Protein AF-A0A2U3KD63-F1 (afdb_monomer_lite)

pLDDT: mean 76.35, std 14.99, range [34.03, 93.0]

Structure (mmCIF, N/CA/C/O backbone):
data_AF-A0A2U3KD63-F1
#
_entry.id   AF-A0A2U3KD63-F1
#
loop_
_atom_site.group_PDB
_atom_site.id
_atom_site.type_symbol
_atom_site.label_atom_id
_atom_site.label_alt_id
_atom_site.label_comp_id
_atom_site.label_asym_id
_atom_site.label_entity_id
_atom_site.label_seq_id
_atom_site.pdbx_PDB_ins_code
_atom_site.Cartn_x
_atom_site.Cartn_y
_atom_site.Cartn_z
_atom_site.occupancy
_atom_site.B_iso_or_equiv
_atom_site.auth_seq_id
_atom_site.auth_comp_id
_atom_site.auth_asym_id
_atom_site.auth_atom_id
_atom_site.pdbx_PDB_model_num
ATOM 1 N N . MET A 1 1 ? 4.176 -35.349 -8.775 1.00 34.03 1 MET A N 1
ATOM 2 C CA . MET A 1 1 ? 5.312 -34.412 -8.878 1.00 34.03 1 MET A CA 1
ATOM 3 C C . MET A 1 1 ? 4.808 -33.230 -9.681 1.00 34.03 1 MET A C 1
ATOM 5 O O . MET A 1 1 ? 4.643 -33.359 -10.884 1.00 34.03 1 MET A O 1
ATOM 9 N N . SER A 1 2 ? 4.381 -32.166 -9.008 1.00 36.88 2 SER A N 1
ATOM 10 C CA . SER A 1 2 ? 3.862 -30.962 -9.660 1.00 36.88 2 SER A CA 1
ATOM 11 C C . SER A 1 2 ? 5.036 -30.143 -10.188 1.00 36.88 2 SER A C 1
ATOM 13 O O . SER A 1 2 ? 5.895 -29.745 -9.404 1.00 36.88 2 SER A O 1
ATOM 15 N N . ASN A 1 3 ? 5.073 -29.936 -11.506 1.00 39.31 3 ASN A N 1
ATOM 16 C CA . ASN A 1 3 ? 5.953 -28.973 -12.158 1.00 39.31 3 ASN A CA 1
ATOM 17 C C . ASN A 1 3 ? 5.671 -27.594 -11.553 1.00 39.31 3 ASN A C 1
ATOM 19 O O . ASN A 1 3 ? 4.653 -26.982 -11.867 1.00 39.31 3 ASN A O 1
ATOM 23 N N . LEU A 1 4 ? 6.544 -27.130 -10.655 1.00 39.53 4 LEU A N 1
ATOM 24 C CA . LEU A 1 4 ? 6.675 -25.704 -10.393 1.00 39.53 4 LEU A CA 1
ATOM 25 C C . LEU A 1 4 ? 7.245 -25.125 -11.683 1.00 39.53 4 LEU A C 1
ATOM 27 O O . LEU A 1 4 ? 8.431 -25.283 -11.974 1.00 39.53 4 LEU A O 1
ATOM 31 N N . GLU A 1 5 ? 6.367 -24.560 -12.502 1.00 41.69 5 GLU A N 1
ATOM 32 C CA . GLU A 1 5 ? 6.769 -23.761 -13.644 1.00 41.69 5 GLU A CA 1
ATOM 33 C C . GLU A 1 5 ? 7.739 -22.695 -13.137 1.00 41.69 5 GLU A C 1
ATOM 35 O O . GLU A 1 5 ? 7.440 -21.926 -12.221 1.00 41.69 5 GLU A O 1
ATOM 40 N N . HIS A 1 6 ? 8.944 -22.733 -13.697 1.00 44.84 6 HIS A N 1
ATOM 41 C CA . HIS A 1 6 ? 9.981 -21.734 -13.533 1.00 44.84 6 HIS A CA 1
ATOM 42 C C . HIS A 1 6 ? 9.398 -20.420 -14.065 1.00 44.84 6 HIS A C 1
ATOM 44 O O . HIS A 1 6 ? 9.449 -20.149 -15.262 1.00 44.84 6 HIS A O 1
ATOM 50 N N . LEU A 1 7 ? 8.731 -19.653 -13.201 1.00 46.66 7 LEU A N 1
ATOM 51 C CA . LEU A 1 7 ? 8.185 -18.360 -13.577 1.00 46.66 7 LEU A CA 1
ATOM 52 C C . LEU A 1 7 ? 9.384 -17.434 -13.779 1.00 46.66 7 LEU A C 1
ATOM 54 O O . LEU A 1 7 ? 10.010 -17.003 -12.811 1.00 46.66 7 LEU A O 1
ATOM 58 N N . ASP A 1 8 ? 9.738 -17.224 -15.042 1.00 45.34 8 ASP A N 1
ATOM 59 C CA . ASP A 1 8 ? 10.822 -16.360 -15.493 1.00 45.34 8 ASP A CA 1
ATOM 60 C C . ASP A 1 8 ? 10.688 -14.972 -14.847 1.00 45.34 8 ASP A C 1
ATOM 62 O O . ASP A 1 8 ? 9.895 -14.122 -15.256 1.00 45.34 8 ASP A O 1
ATOM 66 N N . THR A 1 9 ? 11.462 -14.734 -13.790 1.00 49.69 9 THR A N 1
ATOM 67 C CA . THR A 1 9 ? 11.488 -13.470 -13.042 1.00 49.69 9 THR A CA 1
ATOM 68 C C . THR A 1 9 ? 12.073 -12.302 -13.844 1.00 49.69 9 THR A C 1
ATOM 70 O O . THR A 1 9 ? 12.060 -11.173 -13.358 1.00 49.69 9 THR A O 1
ATOM 73 N N . GLU A 1 10 ? 12.566 -12.530 -15.066 1.00 48.59 10 GLU A N 1
ATOM 74 C CA . GLU A 1 10 ? 13.250 -11.516 -15.881 1.00 48.59 10 GLU A CA 1
ATOM 75 C C . GLU A 1 10 ? 12.316 -10.522 -16.597 1.00 48.59 10 GLU A C 1
ATOM 77 O O . GLU A 1 10 ? 12.794 -9.525 -17.135 1.00 48.59 10 GLU A O 1
ATOM 82 N N . THR A 1 11 ? 10.990 -10.711 -16.574 1.00 54.38 11 THR A N 1
ATOM 83 C CA . THR A 1 11 ? 10.049 -9.794 -17.263 1.00 54.38 11 THR A CA 1
ATOM 84 C C . THR A 1 11 ? 8.838 -9.362 -16.440 1.00 54.38 11 THR A C 1
ATOM 86 O O . THR A 1 11 ? 7.894 -8.785 -16.981 1.00 54.38 11 THR A O 1
ATOM 89 N N . LEU A 1 12 ? 8.847 -9.563 -15.120 1.00 56.03 12 LEU A N 1
ATOM 90 C CA . LEU A 1 12 ? 7.805 -8.977 -14.280 1.00 56.03 12 LEU A CA 1
ATOM 91 C C . LEU A 1 12 ? 8.022 -7.458 -14.190 1.00 56.03 12 LEU A C 1
ATOM 93 O O . LEU A 1 12 ? 9.095 -7.026 -13.760 1.00 56.03 12 LEU A O 1
ATOM 97 N N . PRO A 1 13 ? 7.026 -6.623 -14.557 1.00 65.50 13 PRO A N 1
ATOM 98 C CA . PRO A 1 13 ? 7.105 -5.189 -14.331 1.00 65.50 13 PRO A CA 1
ATOM 99 C C . PRO A 1 13 ? 7.484 -4.923 -12.875 1.00 65.50 13 PRO A C 1
ATOM 101 O O . PRO A 1 13 ? 6.956 -5.585 -11.978 1.00 65.50 13 PRO A O 1
ATOM 104 N N . TYR A 1 14 ? 8.341 -3.930 -12.622 1.00 68.12 14 TYR A N 1
ATOM 105 C CA . TYR A 1 14 ? 8.783 -3.565 -11.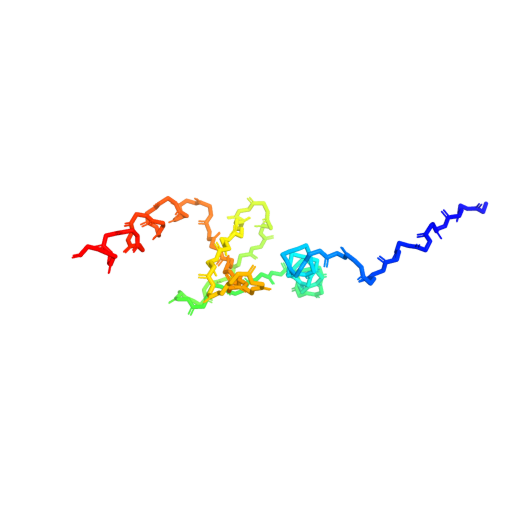26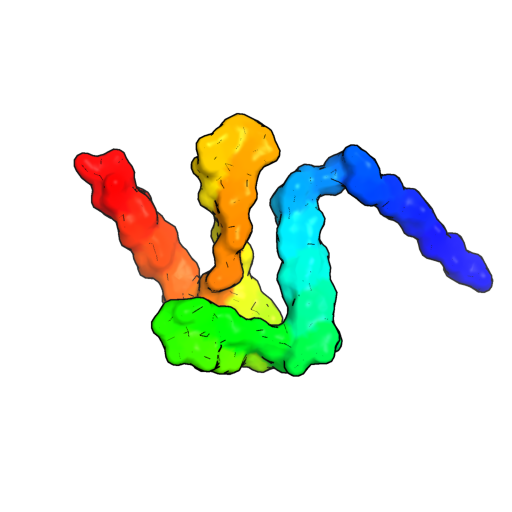6 1.00 68.12 14 TYR A CA 1
ATOM 106 C C . TYR A 1 14 ? 7.624 -3.437 -10.260 1.00 68.12 14 TYR A C 1
ATOM 108 O O . TYR A 1 14 ? 7.795 -3.717 -9.074 1.00 68.12 14 TYR A O 1
ATOM 116 N N . ARG A 1 15 ? 6.425 -3.092 -10.748 1.00 65.88 15 ARG A N 1
ATOM 117 C CA . ARG A 1 15 ? 5.167 -3.060 -9.993 1.00 65.88 15 ARG A CA 1
ATOM 118 C C . ARG A 1 15 ? 4.793 -4.406 -9.358 1.00 65.88 15 ARG A C 1
ATOM 120 O O . ARG A 1 15 ? 4.439 -4.438 -8.184 1.00 65.88 15 ARG A O 1
ATOM 127 N N . ILE A 1 16 ? 4.892 -5.507 -10.106 1.00 71.25 16 ILE A N 1
ATOM 128 C CA . ILE A 1 16 ? 4.552 -6.853 -9.618 1.00 71.25 16 ILE A CA 1
ATOM 129 C C . ILE A 1 16 ? 5.602 -7.327 -8.610 1.00 71.25 16 ILE A C 1
ATOM 131 O O . ILE A 1 16 ? 5.252 -7.849 -7.554 1.00 71.25 16 ILE A O 1
ATOM 135 N N . LEU A 1 17 ? 6.880 -7.043 -8.877 1.00 73.62 17 LEU A N 1
ATOM 136 C CA . LEU A 1 17 ? 7.967 -7.362 -7.951 1.00 73.62 17 LEU A CA 1
ATOM 137 C C . LEU A 1 17 ? 7.828 -6.612 -6.615 1.00 73.62 17 LEU A C 1
ATOM 139 O O . LEU A 1 17 ? 8.093 -7.174 -5.554 1.00 73.62 17 LEU A O 1
ATOM 143 N N . GLY A 1 18 ? 7.395 -5.347 -6.656 1.00 73.56 18 GLY A N 1
ATOM 144 C CA . GLY A 1 18 ? 7.121 -4.551 -5.459 1.00 73.56 18 GLY A CA 1
ATOM 145 C C . GLY A 1 18 ? 6.041 -5.175 -4.573 1.00 73.56 18 GLY A C 1
ATOM 146 O O . GLY A 1 18 ? 6.230 -5.274 -3.362 1.00 73.56 18 GLY A O 1
ATOM 147 N N . MET A 1 19 ? 4.955 -5.664 -5.178 1.00 78.19 19 MET A N 1
ATOM 148 C CA . MET A 1 19 ? 3.881 -6.354 -4.455 1.00 78.19 19 MET A CA 1
ATOM 149 C C . MET A 1 19 ? 4.334 -7.675 -3.843 1.00 78.19 19 MET A C 1
ATOM 151 O O . MET A 1 19 ? 4.088 -7.908 -2.665 1.00 78.19 19 MET A O 1
ATOM 155 N N . GLN A 1 20 ? 5.054 -8.500 -4.605 1.00 81.50 20 GLN A N 1
ATOM 156 C CA . GLN A 1 20 ? 5.570 -9.780 -4.110 1.00 81.50 20 GLN A CA 1
ATOM 157 C C . GLN A 1 20 ? 6.515 -9.596 -2.918 1.00 81.50 20 GLN A C 1
ATOM 159 O O . GLN A 1 20 ? 6.480 -10.371 -1.967 1.00 81.50 20 GLN A O 1
ATOM 164 N N . ARG A 1 21 ? 7.345 -8.546 -2.935 1.00 82.38 21 ARG A N 1
ATOM 165 C CA . ARG A 1 21 ? 8.216 -8.205 -1.800 1.00 82.38 21 ARG A CA 1
ATOM 166 C C . ARG A 1 21 ? 7.421 -7.777 -0.569 1.00 82.38 21 ARG A C 1
ATOM 168 O O . ARG A 1 21 ? 7.790 -8.155 0.538 1.00 82.38 21 ARG A O 1
ATOM 175 N N . LEU A 1 22 ? 6.352 -7.001 -0.755 1.00 80.75 22 LEU A N 1
ATOM 176 C CA . LEU A 1 22 ? 5.480 -6.569 0.339 1.00 80.75 22 LEU A CA 1
ATOM 177 C C . LEU A 1 22 ? 4.753 -7.764 0.974 1.00 80.75 22 LEU A C 1
ATOM 179 O O . LEU A 1 22 ? 4.701 -7.876 2.196 1.00 80.75 22 LEU A O 1
ATOM 183 N N . GLU A 1 23 ? 4.239 -8.668 0.142 1.00 84.25 23 GLU A N 1
ATOM 184 C CA . GLU A 1 23 ? 3.586 -9.906 0.571 1.00 84.25 23 GLU A CA 1
ATOM 185 C C . GLU A 1 23 ? 4.566 -10.835 1.300 1.00 84.25 23 GLU A C 1
ATOM 187 O O . GLU A 1 23 ? 4.256 -11.337 2.377 1.00 84.25 23 GLU A O 1
ATOM 192 N N . ALA A 1 24 ? 5.784 -11.010 0.776 1.00 87.38 24 ALA A N 1
ATOM 193 C CA . ALA A 1 24 ? 6.826 -11.792 1.438 1.00 87.38 24 ALA A CA 1
ATOM 194 C C . ALA A 1 24 ? 7.192 -11.217 2.817 1.00 87.38 24 ALA A C 1
ATOM 196 O O . ALA A 1 24 ? 7.316 -11.974 3.778 1.00 87.38 24 ALA A O 1
ATOM 197 N N . LEU A 1 25 ? 7.312 -9.889 2.929 1.00 85.69 25 LEU A N 1
ATOM 198 C CA . LEU A 1 25 ? 7.576 -9.214 4.201 1.00 85.69 25 LEU A CA 1
ATOM 199 C C . LEU A 1 25 ? 6.439 -9.445 5.205 1.00 85.69 25 LEU A C 1
ATOM 201 O O . LEU A 1 25 ? 6.700 -9.786 6.355 1.00 85.69 25 LEU A O 1
ATOM 205 N N . PHE A 1 26 ? 5.186 -9.303 4.770 1.00 88.50 26 PHE A N 1
ATOM 206 C CA . PHE A 1 26 ? 4.028 -9.566 5.623 1.00 88.50 26 PHE A CA 1
ATOM 207 C C . PHE A 1 26 ? 3.981 -11.027 6.083 1.00 88.50 26 PHE A C 1
ATOM 209 O O . PHE A 1 26 ? 3.778 -11.288 7.264 1.00 88.50 26 PHE A O 1
ATOM 216 N N . ASN A 1 27 ? 4.230 -11.978 5.182 1.00 89.00 27 ASN A N 1
ATOM 217 C CA . ASN A 1 27 ? 4.245 -13.403 5.514 1.00 89.00 27 ASN A CA 1
ATOM 218 C C . ASN A 1 27 ? 5.380 -13.775 6.480 1.00 89.00 27 ASN A C 1
ATOM 220 O O . ASN A 1 27 ? 5.232 -14.716 7.258 1.00 89.00 27 ASN A O 1
ATOM 224 N N . GLN A 1 28 ? 6.500 -13.050 6.441 1.00 93.00 28 GLN A N 1
ATOM 225 C CA . GLN A 1 28 ? 7.621 -13.253 7.355 1.00 93.00 28 GLN A CA 1
ATOM 226 C C . GLN A 1 28 ? 7.341 -12.685 8.755 1.00 93.00 28 GLN A C 1
ATOM 228 O O . GLN A 1 28 ? 7.624 -13.346 9.751 1.00 93.00 28 GLN A O 1
ATOM 233 N N . GLU A 1 29 ? 6.798 -11.470 8.837 1.00 89.25 29 GLU A N 1
ATOM 234 C CA . GLU A 1 29 ? 6.664 -10.728 10.101 1.00 89.25 29 GLU A CA 1
ATOM 235 C C . GLU A 1 29 ? 5.272 -10.874 10.750 1.00 89.25 29 GLU A C 1
ATOM 237 O O . GLU A 1 29 ? 5.091 -10.578 11.930 1.00 89.25 29 GLU A O 1
ATOM 242 N N . GLY A 1 30 ? 4.269 -11.321 9.990 1.00 90.31 30 GLY A N 1
ATOM 243 C CA . GLY A 1 30 ? 2.865 -11.418 10.404 1.00 90.31 30 GLY A CA 1
ATOM 244 C C . GLY A 1 30 ? 2.127 -10.075 10.470 1.00 90.31 30 GLY A C 1
ATOM 245 O O . GLY A 1 30 ? 0.963 -10.033 10.869 1.00 90.31 30 GLY A O 1
ATOM 246 N N . TYR A 1 31 ? 2.795 -8.972 10.122 1.00 88.94 31 TYR A N 1
ATOM 247 C CA . TYR A 1 31 ? 2.218 -7.632 10.064 1.00 88.94 31 TYR A CA 1
ATOM 248 C C . TYR A 1 31 ? 3.042 -6.701 9.162 1.00 88.94 31 TYR A C 1
ATOM 250 O O . TYR A 1 31 ? 4.218 -6.937 8.893 1.00 88.94 31 TYR A O 1
ATOM 258 N N . LEU A 1 32 ? 2.436 -5.589 8.742 1.00 86.69 32 LEU A N 1
ATOM 259 C CA . LEU A 1 32 ? 3.143 -4.424 8.196 1.00 86.69 32 LEU A CA 1
ATOM 260 C C . LEU A 1 32 ? 3.131 -3.279 9.211 1.00 86.69 32 LEU A C 1
ATOM 262 O O . LEU A 1 32 ? 2.246 -3.208 10.058 1.00 86.69 32 LEU A O 1
ATOM 266 N N . ILE A 1 33 ? 4.102 -2.367 9.136 1.00 82.75 33 ILE A N 1
ATOM 267 C CA . ILE A 1 33 ? 4.124 -1.152 9.964 1.00 82.75 33 ILE A CA 1
ATOM 268 C C . ILE A 1 33 ? 3.744 0.044 9.096 1.00 82.75 33 ILE A C 1
ATOM 270 O O . ILE A 1 33 ? 4.423 0.353 8.114 1.00 82.75 33 ILE A O 1
ATOM 274 N N . CYS A 1 34 ? 2.686 0.748 9.487 1.00 78.62 34 CYS A N 1
ATOM 275 C CA . CYS A 1 34 ? 2.342 2.039 8.915 1.00 78.62 34 CYS A CA 1
ATOM 276 C C . CYS A 1 34 ? 3.439 3.054 9.258 1.00 78.62 34 CYS A C 1
ATOM 278 O O . CYS A 1 34 ? 3.634 3.391 10.423 1.00 78.62 34 CYS A O 1
ATOM 280 N N . GLN A 1 35 ? 4.154 3.577 8.261 1.00 77.06 35 GLN A N 1
ATOM 281 C CA . GLN A 1 35 ? 5.267 4.499 8.523 1.00 77.06 35 GLN A CA 1
ATOM 282 C C . GLN A 1 35 ? 4.829 5.840 9.129 1.00 77.06 35 GLN A C 1
ATOM 284 O O . GLN A 1 35 ? 5.614 6.466 9.833 1.00 77.06 35 GLN A O 1
ATOM 289 N N . SER A 1 36 ? 3.596 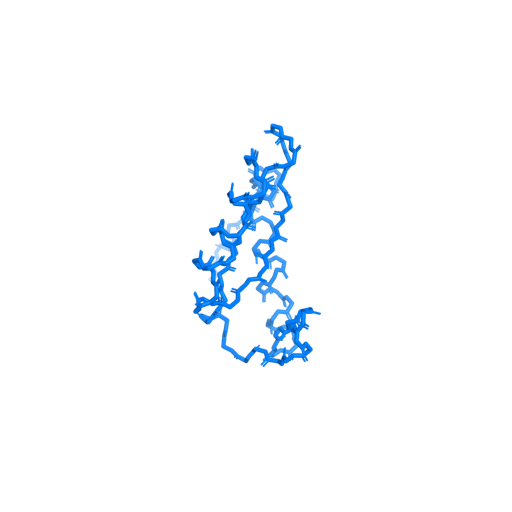6.292 8.873 1.00 72.12 36 SER A N 1
ATOM 290 C CA . SER A 1 36 ? 3.111 7.576 9.391 1.00 72.12 36 SER A CA 1
ATOM 291 C C . SER A 1 36 ? 2.577 7.497 10.820 1.00 72.12 36 SER A C 1
ATOM 293 O O . SER A 1 36 ? 2.755 8.451 11.570 1.00 72.12 36 SER A O 1
ATOM 295 N N . SER A 1 37 ? 1.901 6.401 11.193 1.00 80.25 37 SER A N 1
ATOM 296 C CA . SER A 1 37 ? 1.316 6.233 12.537 1.00 80.25 37 SER A CA 1
ATOM 297 C C . SER A 1 37 ? 2.129 5.317 13.454 1.00 80.25 37 SER A C 1
ATOM 299 O O . SER A 1 37 ? 1.951 5.359 14.667 1.00 80.25 37 SER A O 1
ATOM 301 N N . GLY A 1 38 ? 3.021 4.492 12.902 1.00 83.50 38 GLY A N 1
ATOM 302 C CA . GLY A 1 38 ? 3.719 3.426 13.626 1.00 83.50 38 GLY A CA 1
ATOM 303 C C . GLY A 1 38 ? 2.832 2.222 13.959 1.00 83.50 38 GLY A C 1
ATOM 304 O O . GLY A 1 38 ? 3.305 1.268 14.577 1.00 83.50 38 GLY A O 1
ATOM 305 N N . GLU A 1 39 ? 1.558 2.245 13.564 1.00 85.25 39 GLU A N 1
ATOM 306 C CA . GLU A 1 39 ? 0.610 1.168 13.840 1.00 85.25 39 GLU A CA 1
ATOM 307 C C . GLU A 1 39 ? 0.942 -0.086 13.035 1.00 85.25 39 GLU A C 1
ATOM 309 O O . GLU A 1 39 ? 1.415 -0.024 11.896 1.00 85.25 39 GLU A O 1
ATOM 314 N N . ARG A 1 40 ? 0.664 -1.242 13.639 1.00 88.31 40 ARG A N 1
ATOM 315 C CA . ARG A 1 40 ? 0.787 -2.538 12.978 1.00 88.31 40 ARG A CA 1
ATOM 316 C C . ARG A 1 40 ? -0.507 -2.871 12.253 1.00 88.31 40 ARG A C 1
ATOM 318 O O . ARG A 1 40 ? -1.582 -2.768 12.835 1.00 88.31 40 ARG A O 1
ATOM 325 N N . ILE A 1 41 ? -0.369 -3.315 11.015 1.00 86.00 41 ILE A N 1
ATOM 326 C CA . ILE A 1 41 ? -1.453 -3.786 10.163 1.00 86.00 41 ILE A CA 1
ATOM 327 C C . ILE A 1 41 ? -1.328 -5.302 10.084 1.00 86.00 41 ILE A C 1
ATOM 329 O O . ILE A 1 41 ? -0.347 -5.814 9.543 1.00 86.00 41 ILE A O 1
ATOM 333 N N . TYR A 1 42 ? -2.295 -6.008 10.663 1.00 87.62 42 TYR A N 1
ATOM 334 C CA . TYR A 1 42 ? -2.286 -7.472 10.781 1.00 87.62 42 TYR A CA 1
ATOM 335 C C . TYR A 1 42 ? -3.074 -8.171 9.670 1.00 87.62 42 TYR A C 1
ATOM 337 O O . TYR A 1 42 ? -3.049 -9.394 9.569 1.00 87.62 42 TYR A O 1
ATOM 345 N N . HIS A 1 43 ? -3.768 -7.400 8.838 1.00 88.06 43 HIS A N 1
ATOM 346 C CA . HIS A 1 43 ? -4.643 -7.884 7.784 1.00 88.06 43 HIS A CA 1
ATOM 347 C C . HIS A 1 43 ? -4.167 -7.291 6.459 1.00 88.06 43 HIS A C 1
ATOM 349 O O . HIS A 1 43 ? -4.287 -6.094 6.210 1.00 88.06 43 HIS A O 1
ATOM 355 N N . PHE A 1 44 ? -3.533 -8.116 5.624 1.00 84.31 44 PHE A N 1
ATOM 356 C CA . PHE A 1 44 ? -2.959 -7.648 4.359 1.00 84.31 44 PHE A CA 1
ATOM 357 C C . PHE A 1 44 ? -4.034 -7.145 3.382 1.00 84.31 44 PHE A C 1
ATOM 359 O O . PHE A 1 44 ? -3.772 -6.263 2.574 1.00 84.31 44 PHE A O 1
ATOM 366 N N . ASP A 1 45 ? -5.259 -7.655 3.499 1.00 86.88 45 ASP A N 1
ATOM 367 C CA . ASP A 1 45 ? -6.456 -7.203 2.786 1.00 86.88 45 ASP A CA 1
ATOM 368 C C . ASP A 1 45 ? -6.905 -5.785 3.174 1.00 86.88 45 ASP A C 1
ATOM 370 O O . ASP A 1 45 ? -7.592 -5.122 2.395 1.00 86.88 45 ASP A O 1
ATOM 374 N N . GLU A 1 46 ? -6.462 -5.267 4.322 1.00 86.75 46 GLU A N 1
ATOM 375 C CA . GLU A 1 46 ? -6.661 -3.864 4.692 1.00 86.75 46 GLU A CA 1
ATOM 376 C C . GLU A 1 46 ? -5.675 -2.926 3.984 1.00 86.75 46 GLU A C 1
ATOM 378 O O . GLU A 1 46 ? -5.820 -1.706 4.077 1.00 86.75 46 GLU A O 1
ATOM 383 N N . VAL A 1 47 ? -4.689 -3.458 3.256 1.00 85.44 47 VAL A N 1
ATOM 384 C CA . VAL A 1 47 ? -3.633 -2.688 2.596 1.00 85.44 47 VAL A CA 1
ATOM 385 C C . VAL A 1 47 ? -3.852 -2.648 1.092 1.00 85.44 47 VAL A C 1
ATOM 387 O O . VAL A 1 47 ? -4.053 -3.660 0.429 1.00 85.44 47 VAL A O 1
ATOM 390 N N . VAL A 1 48 ? -3.738 -1.453 0.522 1.00 85.75 48 VAL A N 1
ATOM 391 C CA . VAL A 1 48 ? -3.678 -1.254 -0.925 1.00 85.75 48 VAL A CA 1
ATOM 392 C C . VAL A 1 48 ? -2.335 -0.658 -1.312 1.00 85.75 48 VAL A C 1
ATOM 394 O O . VAL A 1 48 ? -1.782 0.190 -0.609 1.00 85.75 48 VAL A O 1
ATOM 397 N N . ALA A 1 49 ? -1.808 -1.086 -2.454 1.00 83.38 49 ALA A N 1
ATOM 398 C CA . ALA A 1 49 ? -0.612 -0.491 -3.021 1.00 83.38 49 ALA A CA 1
ATOM 399 C C . ALA A 1 49 ? -0.962 0.634 -3.990 1.00 83.38 49 ALA A C 1
ATOM 401 O O . ALA A 1 49 ? -1.804 0.490 -4.877 1.00 83.38 49 ALA A O 1
ATOM 402 N N . ILE A 1 50 ? -0.270 1.752 -3.829 1.00 81.94 50 ILE A N 1
ATOM 403 C CA . ILE A 1 50 ? -0.342 2.913 -4.702 1.00 81.94 50 ILE A CA 1
ATOM 404 C C . ILE A 1 50 ? 0.987 3.017 -5.439 1.00 81.94 50 ILE A C 1
ATOM 406 O O . ILE A 1 50 ? 2.055 3.021 -4.827 1.00 81.94 50 ILE A O 1
ATOM 410 N N . PHE A 1 51 ? 0.904 3.103 -6.763 1.00 81.31 51 PHE A N 1
ATOM 411 C CA . PHE A 1 51 ? 2.050 3.245 -7.653 1.00 81.31 51 PHE A CA 1
ATOM 412 C C . PHE A 1 51 ? 2.130 4.696 -8.112 1.00 81.31 51 PHE A C 1
ATOM 414 O O . PHE A 1 51 ? 1.260 5.167 -8.847 1.00 81.31 51 PHE A O 1
ATOM 421 N N . LEU A 1 52 ? 3.157 5.406 -7.656 1.00 80.44 52 LEU A N 1
ATOM 422 C CA . LEU A 1 52 ? 3.431 6.780 -8.055 1.00 80.44 52 LEU A CA 1
ATOM 423 C C . LEU A 1 52 ? 4.499 6.774 -9.147 1.00 80.44 52 LEU A C 1
ATOM 425 O O . LEU A 1 52 ? 5.652 6.465 -8.840 1.00 80.44 52 LEU A O 1
ATOM 429 N N . PRO A 1 53 ? 4.157 7.101 -10.403 1.00 80.94 53 PRO A N 1
ATOM 430 C CA . PRO A 1 53 ? 5.142 7.139 -11.472 1.00 80.94 53 PRO A CA 1
ATOM 431 C C . PRO A 1 53 ? 6.159 8.249 -11.193 1.00 80.94 53 PRO A C 1
ATOM 433 O O . PRO A 1 53 ? 5.808 9.426 -11.138 1.00 80.94 53 PRO A O 1
ATOM 436 N N . LEU A 1 54 ? 7.424 7.869 -11.010 1.00 79.25 54 LEU A N 1
ATOM 437 C CA . LEU A 1 54 ? 8.549 8.801 -10.894 1.00 79.25 54 LEU A CA 1
ATOM 438 C C . LEU A 1 54 ? 9.196 9.057 -12.260 1.00 79.25 54 LEU A C 1
ATOM 440 O O . LEU A 1 54 ? 9.752 10.125 -12.504 1.00 79.25 54 LEU A O 1
ATOM 444 N N . SER A 1 55 ? 9.138 8.067 -13.151 1.00 80.44 55 SER A N 1
ATOM 445 C CA . SER A 1 55 ? 9.657 8.120 -14.516 1.00 80.44 55 SER A CA 1
ATOM 446 C C . SER A 1 55 ? 8.841 7.184 -15.425 1.00 80.44 55 SER A C 1
ATOM 448 O O . SER A 1 55 ? 8.019 6.413 -14.924 1.00 80.44 55 SER A O 1
ATOM 450 N N . PRO A 1 56 ? 9.073 7.179 -16.752 1.00 77.38 56 PRO A N 1
ATOM 451 C CA . PRO A 1 56 ? 8.413 6.240 -17.664 1.00 77.38 56 PRO A CA 1
ATOM 452 C C . PRO A 1 56 ? 8.656 4.755 -17.345 1.00 77.38 56 PRO A C 1
ATOM 454 O O . PRO A 1 56 ? 7.908 3.904 -17.818 1.00 77.38 56 PRO A O 1
ATOM 457 N N . SER A 1 57 ? 9.698 4.436 -16.572 1.00 75.50 57 SER A N 1
ATOM 458 C CA . SER A 1 57 ? 10.116 3.065 -16.262 1.00 75.50 57 SER A CA 1
ATOM 459 C C . SER A 1 57 ? 10.178 2.758 -14.765 1.00 75.50 57 SER A C 1
ATOM 461 O O . SER A 1 57 ? 10.557 1.649 -14.387 1.00 75.50 57 SER A O 1
ATOM 463 N N . THR A 1 58 ? 9.861 3.717 -13.891 1.00 73.81 58 THR A N 1
ATOM 464 C CA . THR A 1 58 ? 10.006 3.556 -12.441 1.00 73.81 58 THR A CA 1
ATOM 465 C C . THR A 1 58 ? 8.833 4.173 -11.702 1.00 73.81 58 THR A C 1
ATOM 467 O O . THR A 1 58 ? 8.526 5.352 -11.875 1.00 73.81 58 THR A O 1
ATOM 470 N N . ASP A 1 59 ? 8.246 3.385 -10.806 1.00 77.25 59 ASP A N 1
ATOM 471 C CA . ASP A 1 59 ? 7.259 3.853 -9.844 1.00 77.25 59 ASP A CA 1
ATOM 472 C C . ASP A 1 59 ? 7.821 3.757 -8.426 1.00 77.25 59 ASP A C 1
ATOM 474 O O . ASP A 1 59 ? 8.524 2.806 -8.075 1.00 77.25 59 ASP A O 1
ATOM 478 N N . GLN A 1 60 ? 7.450 4.716 -7.588 1.00 78.38 60 GLN A N 1
ATOM 479 C CA . GLN A 1 60 ? 7.490 4.546 -6.148 1.00 78.38 60 GLN A CA 1
ATOM 480 C C . GLN A 1 60 ? 6.248 3.760 -5.722 1.00 78.38 60 GLN A C 1
ATOM 482 O O . GLN A 1 60 ? 5.122 4.162 -6.011 1.00 78.38 60 GLN A O 1
ATOM 487 N N . VAL A 1 61 ? 6.453 2.639 -5.031 1.00 76.88 61 VAL A N 1
ATOM 488 C CA . VAL A 1 61 ? 5.362 1.825 -4.480 1.00 76.88 61 VAL A CA 1
ATOM 489 C C . VAL A 1 61 ? 5.145 2.213 -3.026 1.00 76.88 61 VAL A C 1
ATOM 491 O O . VAL A 1 61 ? 6.088 2.215 -2.235 1.00 76.88 61 VAL A O 1
ATOM 494 N N . MET A 1 62 ? 3.905 2.532 -2.673 1.00 78.75 62 MET A N 1
ATOM 495 C CA . MET A 1 62 ? 3.501 2.847 -1.306 1.00 78.75 62 MET A CA 1
ATOM 496 C C . MET A 1 62 ? 2.377 1.916 -0.869 1.00 78.75 62 MET A C 1
ATOM 498 O O . MET A 1 62 ? 1.393 1.765 -1.584 1.00 78.75 62 MET A O 1
ATOM 502 N N . ALA A 1 63 ? 2.505 1.324 0.313 1.00 79.06 63 ALA A N 1
ATOM 503 C CA . ALA A 1 63 ? 1.419 0.610 0.971 1.00 79.06 63 ALA A CA 1
ATOM 504 C C . ALA A 1 63 ? 0.604 1.601 1.812 1.00 79.06 63 ALA A C 1
ATOM 506 O O . ALA A 1 63 ? 1.172 2.344 2.614 1.00 79.06 63 ALA A O 1
ATOM 507 N N . VAL A 1 64 ? -0.713 1.630 1.624 1.00 82.19 64 VAL A N 1
ATOM 508 C CA . VAL A 1 64 ? -1.628 2.522 2.346 1.00 82.19 64 VAL A CA 1
ATOM 509 C C . VAL A 1 64 ? -2.799 1.708 2.870 1.00 82.19 64 VAL A C 1
ATOM 511 O O . VAL A 1 64 ? -3.287 0.808 2.192 1.00 82.19 64 VAL A O 1
ATOM 514 N N . HIS A 1 65 ? -3.271 2.037 4.069 1.00 85.94 65 HIS A N 1
ATOM 515 C CA . HIS A 1 65 ? -4.500 1.450 4.585 1.00 85.94 65 HIS A CA 1
ATOM 516 C C . HIS A 1 65 ? -5.687 1.828 3.678 1.00 85.94 65 HIS A C 1
ATOM 518 O O . HIS A 1 65 ? -5.813 2.971 3.224 1.00 85.94 65 HIS A O 1
ATOM 524 N N . SER A 1 66 ? -6.542 0.859 3.376 1.00 86.38 66 SER A N 1
ATOM 525 C CA . SER A 1 66 ? -7.608 0.954 2.374 1.00 86.38 66 SER A CA 1
ATOM 526 C C . SER A 1 66 ? -8.590 2.104 2.646 1.00 86.38 66 SER A C 1
ATOM 528 O O . SER A 1 66 ? -8.948 2.838 1.722 1.00 86.38 66 SER A O 1
ATOM 530 N N . ASP A 1 67 ? -8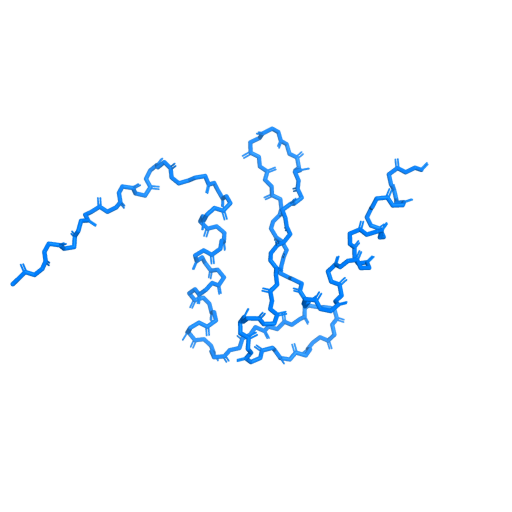.946 2.342 3.912 1.00 89.44 67 ASP A N 1
ATOM 531 C CA . ASP A 1 67 ? -9.804 3.457 4.353 1.00 89.44 67 ASP A CA 1
ATOM 532 C C . ASP A 1 67 ? -9.192 4.851 4.079 1.00 89.44 67 ASP A C 1
ATOM 534 O O . ASP A 1 67 ? -9.917 5.833 3.891 1.00 89.44 67 ASP A O 1
ATOM 538 N N . ARG A 1 68 ? -7.857 4.955 4.017 1.00 86.50 68 ARG A N 1
ATOM 539 C CA . ARG A 1 68 ? -7.113 6.203 3.782 1.00 86.50 68 ARG A CA 1
ATOM 540 C C . ARG A 1 68 ? -6.695 6.384 2.335 1.00 86.50 68 ARG A C 1
ATOM 542 O O . ARG A 1 68 ? -6.400 7.51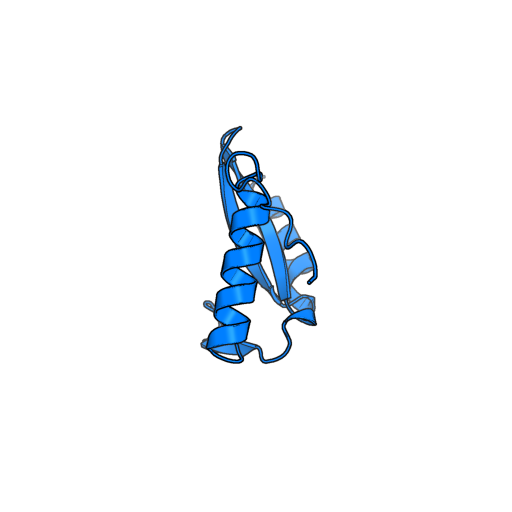3 1.946 1.00 86.50 68 ARG A O 1
ATOM 549 N N . ALA A 1 69 ? -6.712 5.330 1.524 1.00 87.38 69 ALA A N 1
ATOM 550 C CA . ALA A 1 69 ? -6.206 5.353 0.154 1.00 87.38 69 ALA A CA 1
ATOM 551 C C . ALA A 1 69 ? -6.838 6.461 -0.703 1.00 87.38 69 ALA A C 1
ATOM 553 O O . ALA A 1 69 ? -6.133 7.211 -1.380 1.00 87.38 69 ALA A O 1
ATOM 554 N N . LYS A 1 70 ? -8.165 6.628 -0.624 1.00 89.19 70 LYS A N 1
ATOM 555 C CA . LYS A 1 70 ? -8.884 7.671 -1.373 1.00 89.19 70 LYS A CA 1
ATOM 556 C C . LYS A 1 70 ? -8.457 9.079 -0.954 1.00 89.19 70 LYS A C 1
ATOM 558 O O . LYS A 1 70 ? -8.145 9.902 -1.813 1.00 89.19 70 LYS A O 1
ATOM 563 N N . ALA A 1 71 ? -8.434 9.350 0.351 1.00 89.00 71 ALA A N 1
ATOM 564 C CA . ALA A 1 71 ? -8.042 10.653 0.885 1.00 89.00 71 ALA A CA 1
ATOM 565 C C . ALA A 1 71 ? -6.571 10.966 0.570 1.00 89.00 71 ALA A C 1
ATOM 567 O O . ALA A 1 71 ? -6.234 12.086 0.189 1.00 89.00 71 ALA A O 1
ATOM 568 N N . PHE A 1 72 ? -5.704 9.955 0.653 1.00 87.06 72 PHE A N 1
ATOM 569 C CA . PHE A 1 72 ? -4.299 10.063 0.286 1.00 87.06 72 PHE A CA 1
ATOM 570 C C . PHE A 1 72 ? -4.129 10.430 -1.194 1.00 87.06 72 PHE A C 1
ATOM 572 O O . PHE A 1 72 ? -3.467 11.423 -1.497 1.00 87.06 72 PHE A O 1
ATOM 579 N N . MET A 1 73 ? -4.796 9.718 -2.110 1.00 88.31 73 MET A N 1
ATOM 580 C CA . MET A 1 73 ? -4.769 10.029 -3.546 1.00 88.31 73 MET A CA 1
ATOM 581 C C . MET A 1 73 ? -5.275 11.442 -3.844 1.00 88.31 73 MET A C 1
ATOM 583 O O . MET A 1 73 ? -4.650 12.172 -4.609 1.00 88.31 73 MET A O 1
ATOM 587 N N . GLN A 1 74 ? -6.370 11.861 -3.206 1.00 90.12 74 GLN A N 1
ATOM 588 C CA . GLN A 1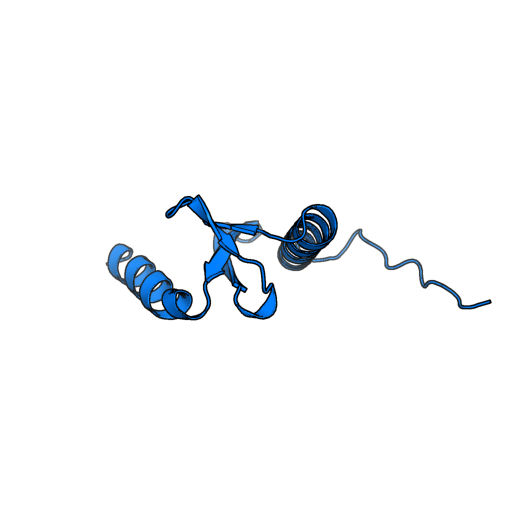 74 ? -6.882 13.226 -3.347 1.00 90.12 74 GLN A CA 1
ATOM 589 C C . GLN A 1 74 ? -5.856 14.271 -2.888 1.00 90.12 74 GLN A C 1
ATOM 591 O O . GLN A 1 74 ? -5.664 15.267 -3.580 1.00 90.12 74 GLN A O 1
ATOM 596 N N . SER A 1 75 ? -5.153 14.018 -1.778 1.00 87.94 75 SER A N 1
ATOM 597 C CA . SER A 1 75 ? -4.114 14.921 -1.265 1.00 87.94 75 SER A CA 1
ATOM 598 C C . SER A 1 75 ? -2.893 15.035 -2.183 1.00 87.94 75 SER A C 1
ATOM 600 O O . SER A 1 75 ? -2.243 16.079 -2.223 1.00 87.94 75 SER A O 1
ATOM 602 N N . LEU A 1 76 ? -2.564 13.970 -2.921 1.00 84.62 76 LEU A N 1
ATOM 603 C CA . LEU A 1 76 ? -1.489 13.985 -3.911 1.00 84.62 76 LEU A CA 1
ATOM 604 C C . LEU A 1 76 ? -1.895 14.797 -5.137 1.00 84.62 76 LEU A C 1
ATOM 606 O O . LEU A 1 76 ? -1.146 15.667 -5.570 1.00 84.62 76 LEU A O 1
ATOM 610 N N . LEU A 1 77 ? -3.103 14.559 -5.651 1.00 83.81 77 LEU A N 1
ATOM 611 C CA . LEU A 1 77 ? -3.633 15.286 -6.804 1.00 83.81 77 LEU A CA 1
ATOM 612 C C . LEU A 1 77 ? -3.781 16.783 -6.516 1.00 83.81 77 LEU A C 1
ATOM 614 O O . LEU A 1 77 ? -3.457 17.599 -7.370 1.00 83.81 77 LEU A O 1
ATOM 618 N N . SER A 1 78 ? -4.191 17.160 -5.301 1.00 85.12 78 SER A N 1
ATOM 619 C CA . SER A 1 78 ? -4.294 18.571 -4.912 1.00 85.12 78 SER A CA 1
ATOM 620 C C . SER A 1 78 ? -2.949 19.293 -4.817 1.00 85.12 78 SER A C 1
ATOM 622 O O . SER A 1 78 ? -2.935 20.514 -4.835 1.00 85.12 78 SER A O 1
ATOM 624 N N . LYS A 1 79 ? -1.831 18.566 -4.682 1.00 77.50 79 LYS A N 1
ATOM 625 C CA . LYS A 1 79 ? -0.472 19.139 -4.646 1.00 77.50 79 LYS A CA 1
ATOM 626 C C . LYS A 1 79 ? 0.139 19.325 -6.039 1.00 77.50 79 LYS A C 1
ATOM 628 O O . LYS A 1 79 ? 1.235 19.863 -6.142 1.00 77.50 79 LYS A O 1
ATOM 633 N N . LEU A 1 80 ? -0.527 18.829 -7.083 1.00 68.62 80 LEU A N 1
ATOM 634 C CA . LEU A 1 80 ? -0.102 18.966 -8.480 1.00 68.62 80 LEU A CA 1
ATOM 635 C C . LEU A 1 80 ? -0.709 20.206 -9.168 1.00 68.62 80 LEU A C 1
ATOM 637 O O . LEU A 1 80 ? -0.369 20.474 -10.319 1.00 68.62 80 LEU A O 1
ATOM 641 N N . HIS A 1 81 ? -1.592 20.936 -8.480 1.00 50.88 81 HIS A N 1
ATOM 642 C CA . HIS A 1 81 ? -2.120 22.250 -8.868 1.00 50.88 81 HIS A CA 1
ATOM 643 C C . HIS A 1 81 ? -1.441 23.352 -8.053 1.00 50.88 81 HIS A C 1
ATOM 645 O O . HIS A 1 81 ? -1.283 24.458 -8.613 1.00 50.88 81 HIS A O 1
#

Radius of gyration: 15.41 Å; chains: 1; bounding box: 23×57×32 Å

Foldseek 3Di:
DDPPPPPPPPDDQVVVVVVVVVVVVCVVPQWDADPVPRDTHNDCVQWDWDWDDPDPRDTDIDIDGPVCPVVVVVVVVVVVD

Secondary structure (DSSP, 8-state):
--------GGGS-HHHHHHHHHHHHHHHHSSEE-TTT--EE--GGGEEEEEEEEETTEEEEEEEEHHHHHHHHHHHHTT--

Organism: NCBI:txid2043169

Sequence (81 aa):
MSNLEHLDTETLPYRILGMQRLEALFNQEGYLICQSSGERIYHFDEVVAIFLPLSPSTDQVMAVHSDRAKAFMQSLLSKLH